Protein AF-A0A2W6RHT9-F1 (afdb_monomer_lite)

Foldseek 3Di:
DPDCWDDDPNDIHNAQQVVLCVVPVDGDDRCVSVVVPVPPD

pLDDT: mean 84.31, std 14.42, range [45.97, 94.94]

Sequence (41 aa):
MIDGGYVWNGQTFTSLSPIARQITGSRWNGPRFFGLRDEVT

Radius of gyration: 10.99 Å; chains: 1; bounding box: 21×26×29 Å

Structure (mmCIF, N/CA/C/O backbone):
data_AF-A0A2W6RHT9-F1
#
_entry.id   AF-A0A2W6RHT9-F1
#
loop_
_atom_site.group_PDB
_atom_site.id
_atom_site.type_symbol
_atom_site.label_atom_id
_atom_site.label_alt_id
_atom_site.label_comp_id
_atom_site.label_asym_id
_atom_site.label_entity_id
_atom_site.label_seq_id
_atom_site.pdbx_PDB_ins_code
_atom_site.Cartn_x
_atom_site.Cartn_y
_atom_site.Cartn_z
_atom_site.occupancy
_atom_site.B_iso_or_equiv
_atom_site.auth_seq_id
_atom_site.auth_comp_id
_atom_site.auth_asym_id
_atom_site.auth_atom_id
_atom_site.pdbx_PDB_model_num
ATOM 1 N N . MET A 1 1 ? -4.970 14.051 -14.491 1.00 48.31 1 MET A N 1
ATOM 2 C CA . MET A 1 1 ? -3.952 13.114 -15.007 1.00 48.31 1 MET A CA 1
ATOM 3 C C . MET A 1 1 ? -3.073 12.719 -13.835 1.00 48.31 1 MET A C 1
ATOM 5 O O . MET A 1 1 ? -2.522 13.610 -13.206 1.00 48.31 1 MET A O 1
ATOM 9 N N . ILE A 1 2 ? -3.021 11.437 -13.470 1.00 55.72 2 ILE A N 1
ATOM 10 C CA . ILE A 1 2 ? -2.020 10.944 -12.512 1.00 55.72 2 ILE A CA 1
ATOM 11 C C . ILE A 1 2 ? -0.753 10.639 -13.307 1.00 55.72 2 ILE A C 1
ATOM 13 O O . ILE A 1 2 ? -0.583 9.552 -13.845 1.00 55.72 2 ILE A O 1
ATOM 17 N N . ASP A 1 3 ? 0.088 11.653 -13.461 1.00 57.78 3 ASP A N 1
ATOM 18 C CA . ASP A 1 3 ? 1.387 11.517 -14.111 1.00 57.78 3 ASP A CA 1
ATOM 19 C C . ASP A 1 3 ? 2.281 10.632 -13.219 1.00 57.78 3 ASP A C 1
ATOM 21 O O . ASP A 1 3 ? 2.694 11.038 -12.134 1.00 57.78 3 ASP A O 1
ATOM 25 N N . GLY A 1 4 ? 2.458 9.361 -13.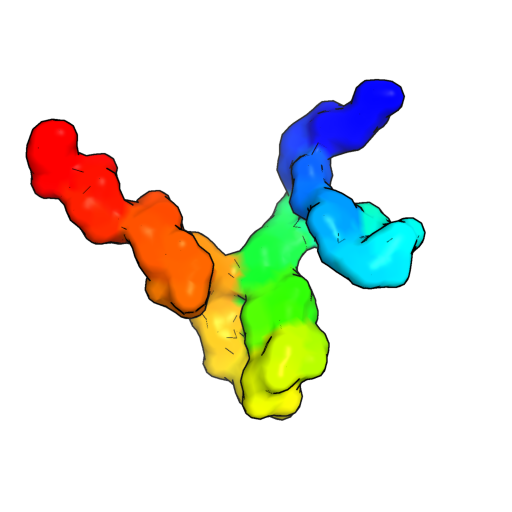595 1.00 71.19 4 GLY A N 1
ATOM 26 C CA . GLY A 1 4 ? 3.398 8.431 -12.949 1.00 71.19 4 GLY A CA 1
ATOM 27 C C . GLY A 1 4 ? 3.010 7.840 -11.580 1.00 71.19 4 GLY A C 1
ATOM 28 O O . GLY A 1 4 ? 3.854 7.209 -10.945 1.00 71.19 4 GLY A O 1
ATOM 29 N N . GLY A 1 5 ? 1.771 8.016 -11.106 1.00 84.69 5 GLY A N 1
ATOM 30 C CA . GLY A 1 5 ? 1.290 7.482 -9.818 1.00 84.69 5 GLY A CA 1
ATOM 31 C C . GLY A 1 5 ? 0.375 6.252 -9.933 1.00 84.69 5 GLY A C 1
ATOM 32 O O . GLY A 1 5 ? -0.187 5.976 -10.988 1.00 84.69 5 GLY A O 1
ATOM 33 N N . TYR A 1 6 ? 0.174 5.539 -8.822 1.00 88.62 6 TYR A N 1
ATOM 34 C CA . TYR A 1 6 ? -0.745 4.398 -8.696 1.00 88.62 6 TYR A CA 1
ATOM 35 C C . TYR A 1 6 ? -1.959 4.786 -7.850 1.00 88.62 6 TYR A C 1
ATOM 37 O O . TYR A 1 6 ? -1.796 5.442 -6.827 1.00 88.62 6 TYR A O 1
ATOM 45 N N . VAL A 1 7 ? -3.168 4.363 -8.221 1.00 91.44 7 VAL A N 1
ATOM 46 C CA . VAL A 1 7 ? -4.378 4.596 -7.411 1.00 91.44 7 VAL A CA 1
ATOM 47 C C . VAL A 1 7 ? -4.852 3.287 -6.798 1.00 91.44 7 VAL A C 1
ATOM 49 O O . VAL A 1 7 ? -5.041 2.300 -7.504 1.00 91.44 7 VAL A O 1
ATOM 52 N N . TRP A 1 8 ? -5.068 3.286 -5.484 1.00 90.12 8 TRP A N 1
ATOM 53 C CA . TRP A 1 8 ? -5.613 2.151 -4.746 1.00 90.12 8 TRP A CA 1
ATOM 54 C C . TRP A 1 8 ? -6.565 2.637 -3.654 1.00 90.12 8 TRP A C 1
ATOM 56 O O . TRP A 1 8 ? -6.251 3.568 -2.919 1.00 90.12 8 TRP A O 1
ATOM 66 N N . ASN A 1 9 ? -7.751 2.029 -3.569 1.00 91.50 9 ASN A N 1
ATOM 67 C CA . ASN A 1 9 ? -8.795 2.382 -2.598 1.00 91.50 9 ASN A CA 1
ATOM 68 C C . ASN A 1 9 ? -9.120 3.895 -2.530 1.00 91.50 9 ASN A C 1
ATOM 70 O O . ASN A 1 9 ? -9.274 4.470 -1.455 1.00 91.50 9 ASN A O 1
ATOM 74 N N . GLY A 1 10 ? -9.152 4.568 -3.687 1.00 91.19 10 GLY A N 1
ATOM 75 C CA . GLY A 1 10 ? -9.404 6.013 -3.778 1.00 91.19 10 GLY A CA 1
ATOM 76 C C . GLY A 1 10 ? -8.235 6.912 -3.349 1.00 91.19 10 GLY A C 1
ATOM 77 O O . GLY A 1 10 ? -8.381 8.131 -3.356 1.00 91.19 10 GLY A O 1
ATOM 78 N N . GLN A 1 11 ? -7.077 6.343 -3.003 1.00 90.75 11 GLN A N 1
ATOM 79 C CA . GLN A 1 11 ? -5.859 7.074 -2.651 1.00 90.75 11 GLN A CA 1
ATOM 80 C C . GLN A 1 11 ? -4.807 6.962 -3.757 1.00 90.75 11 GLN A C 1
ATOM 82 O O . GLN A 1 11 ? -4.659 5.912 -4.383 1.00 90.75 11 GLN A O 1
ATOM 87 N N . THR A 1 12 ? -4.047 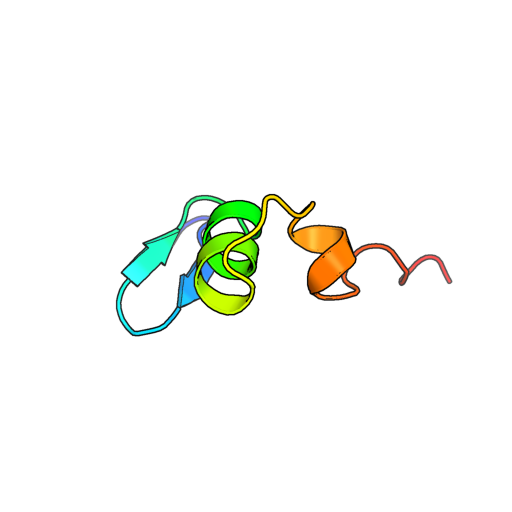8.036 -3.974 1.00 91.25 12 THR A N 1
ATOM 88 C CA . THR A 1 12 ? -2.934 8.067 -4.932 1.00 91.25 12 THR A CA 1
ATOM 89 C C . THR A 1 12 ? -1.608 7.818 -4.219 1.00 91.25 12 THR A C 1
ATOM 91 O O . THR A 1 12 ? -1.312 8.431 -3.194 1.00 91.25 12 THR A O 1
ATOM 94 N N . PHE A 1 13 ? -0.782 6.954 -4.798 1.00 90.88 13 PHE A N 1
ATOM 95 C CA . PHE A 1 13 ? 0.521 6.539 -4.300 1.00 90.88 13 PHE A CA 1
ATOM 96 C C . PHE A 1 13 ? 1.605 6.818 -5.336 1.00 90.88 13 PHE A C 1
ATOM 98 O O . PHE A 1 13 ? 1.424 6.602 -6.531 1.00 90.88 13 PHE A O 1
ATOM 105 N N . THR A 1 14 ? 2.777 7.233 -4.866 1.00 90.56 14 THR A N 1
ATOM 106 C CA . THR A 1 14 ? 3.954 7.482 -5.716 1.00 90.56 14 THR A CA 1
ATOM 107 C C . THR A 1 14 ? 4.700 6.200 -6.101 1.00 90.56 14 THR A C 1
ATOM 109 O O . THR A 1 14 ? 5.621 6.237 -6.907 1.00 90.56 14 THR A O 1
ATOM 112 N N . SER A 1 15 ? 4.342 5.051 -5.512 1.00 90.88 15 SER A N 1
ATOM 113 C CA . SER A 1 15 ? 4.907 3.737 -5.839 1.00 90.88 15 SER A CA 1
ATOM 114 C C . SER A 1 15 ? 4.002 2.597 -5.357 1.00 90.88 15 SER A C 1
ATOM 116 O O . SER A 1 15 ? 3.061 2.810 -4.595 1.00 90.88 15 SER A O 1
ATOM 118 N N . LEU A 1 16 ? 4.322 1.366 -5.765 1.00 92.56 16 LEU A N 1
ATOM 119 C CA . LEU A 1 16 ? 3.591 0.152 -5.384 1.00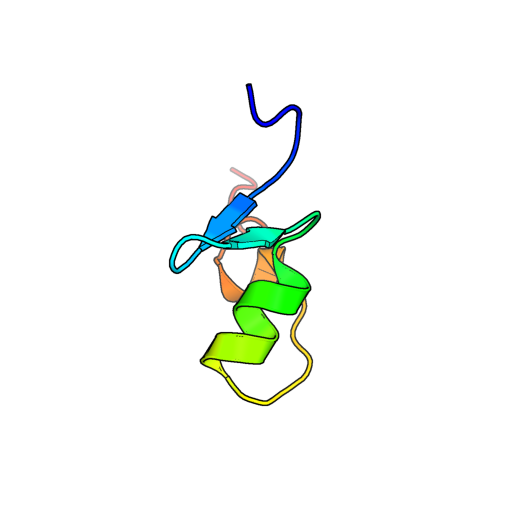 92.56 16 LEU A CA 1
ATOM 120 C C . LEU A 1 16 ? 3.918 -0.366 -3.976 1.00 92.56 16 LEU A C 1
ATOM 122 O O . LEU A 1 16 ? 3.133 -1.105 -3.390 1.00 92.56 16 LEU A O 1
ATOM 126 N N . SER A 1 17 ? 5.076 -0.016 -3.414 1.00 93.88 17 SER A N 1
ATOM 127 C CA . SER A 1 17 ? 5.504 -0.542 -2.108 1.00 93.88 17 SER A CA 1
ATOM 128 C C . SER A 1 17 ? 4.586 -0.112 -0.946 1.00 93.88 17 SER A C 1
ATOM 130 O O . SER A 1 17 ? 4.265 -0.958 -0.110 1.00 93.88 17 SER A O 1
ATOM 132 N N . PRO A 1 18 ? 4.110 1.150 -0.868 1.00 94.19 18 PRO A N 1
ATOM 133 C CA . PRO A 1 18 ? 3.095 1.559 0.105 1.00 94.19 18 PRO A CA 1
ATOM 134 C C . PRO A 1 18 ? 1.782 0.781 -0.021 1.00 94.19 18 PRO A C 1
ATOM 136 O O . PRO A 1 18 ? 1.214 0.399 0.999 1.00 94.19 18 PRO A O 1
ATOM 139 N N . ILE A 1 19 ? 1.345 0.494 -1.252 1.00 94.06 19 ILE A N 1
ATOM 140 C CA . ILE A 1 19 ? 0.125 -0.280 -1.516 1.00 94.06 19 ILE A CA 1
ATOM 141 C C . ILE A 1 19 ? 0.313 -1.723 -1.026 1.00 94.06 19 ILE A C 1
ATOM 143 O O . ILE A 1 19 ? -0.495 -2.230 -0.252 1.00 94.06 19 ILE A O 1
ATOM 147 N N . ALA A 1 20 ? 1.433 -2.362 -1.382 1.00 94.94 20 ALA A N 1
ATOM 148 C CA . ALA A 1 20 ? 1.767 -3.708 -0.912 1.00 94.94 20 ALA A CA 1
ATOM 149 C C . ALA A 1 20 ? 1.820 -3.785 0.625 1.00 94.94 20 ALA A C 1
ATOM 151 O O . ALA A 1 20 ? 1.357 -4.755 1.227 1.00 94.94 20 ALA A O 1
ATOM 152 N N . ARG A 1 21 ? 2.332 -2.737 1.282 1.00 94.69 21 ARG A N 1
ATOM 153 C CA . ARG A 1 21 ? 2.347 -2.638 2.745 1.00 94.69 21 ARG A CA 1
ATOM 154 C C . ARG A 1 21 ? 0.951 -2.485 3.347 1.00 94.69 21 ARG A C 1
ATOM 156 O O . ARG A 1 21 ? 0.705 -3.079 4.391 1.00 94.69 21 ARG A O 1
ATOM 163 N N . GLN A 1 22 ? 0.057 -1.712 2.732 1.00 94.31 22 GLN A N 1
ATOM 164 C CA . GLN A 1 22 ? -1.326 -1.589 3.209 1.00 94.31 22 GLN A CA 1
ATOM 165 C C . GLN A 1 22 ? -2.093 -2.912 3.092 1.00 94.31 22 GLN A C 1
ATOM 167 O O . GLN A 1 22 ? -2.873 -3.229 3.982 1.00 94.31 22 GLN A O 1
ATOM 172 N N . ILE A 1 23 ? -1.824 -3.707 2.052 1.00 93.12 23 ILE A N 1
ATOM 173 C CA . ILE A 1 23 ? -2.451 -5.024 1.862 1.00 93.12 23 ILE A CA 1
ATOM 174 C C . ILE A 1 23 ? -1.910 -6.060 2.858 1.00 93.12 23 ILE A C 1
ATOM 176 O O . ILE A 1 23 ? -2.671 -6.830 3.432 1.00 93.12 23 ILE A O 1
ATOM 180 N N . THR A 1 24 ? -0.590 -6.103 3.055 1.00 93.88 24 THR A N 1
ATOM 181 C CA . THR A 1 24 ? 0.077 -7.200 3.789 1.00 93.88 24 THR A CA 1
ATOM 182 C C . THR A 1 24 ? 0.432 -6.876 5.242 1.00 93.88 24 THR A C 1
ATOM 184 O O . THR A 1 24 ? 0.876 -7.756 5.976 1.00 93.88 24 THR A O 1
ATOM 187 N N . GLY A 1 25 ? 0.353 -5.608 5.652 1.00 94.75 25 GLY A N 1
ATOM 188 C CA . GLY A 1 25 ? 0.839 -5.128 6.951 1.00 94.75 25 GLY A CA 1
ATOM 189 C C . GLY A 1 25 ? 2.370 -5.116 7.105 1.00 94.75 25 GLY A C 1
ATOM 190 O O . 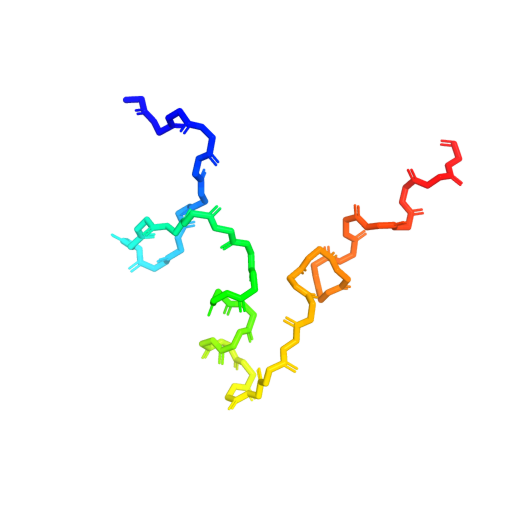GLY A 1 25 ? 2.881 -4.592 8.094 1.00 94.75 25 GLY A O 1
ATOM 191 N N . SER A 1 26 ? 3.121 -5.635 6.128 1.00 94.19 26 SER A N 1
ATOM 192 C CA . SER A 1 26 ? 4.582 -5.795 6.175 1.00 94.19 26 SER A CA 1
ATOM 193 C C . SER A 1 26 ? 5.279 -5.026 5.051 1.00 94.19 26 SER A C 1
ATOM 195 O O . SER A 1 26 ? 4.674 -4.670 4.041 1.00 94.19 26 SER A O 1
ATOM 197 N N . ARG A 1 27 ? 6.576 -4.728 5.203 1.00 92.00 27 ARG A N 1
ATOM 198 C CA . ARG A 1 27 ? 7.346 -4.062 4.137 1.00 92.00 27 ARG A CA 1
ATOM 199 C C . ARG A 1 27 ? 7.638 -5.052 3.007 1.00 92.00 27 ARG A C 1
ATOM 201 O O . ARG A 1 27 ? 8.387 -6.000 3.209 1.00 92.00 27 ARG A O 1
ATOM 208 N N . TRP A 1 28 ? 7.108 -4.773 1.818 1.00 91.75 28 TRP A N 1
ATOM 209 C CA . TRP A 1 28 ? 7.372 -5.528 0.592 1.00 91.75 28 TRP A CA 1
ATOM 210 C C . TRP A 1 28 ? 7.932 -4.631 -0.513 1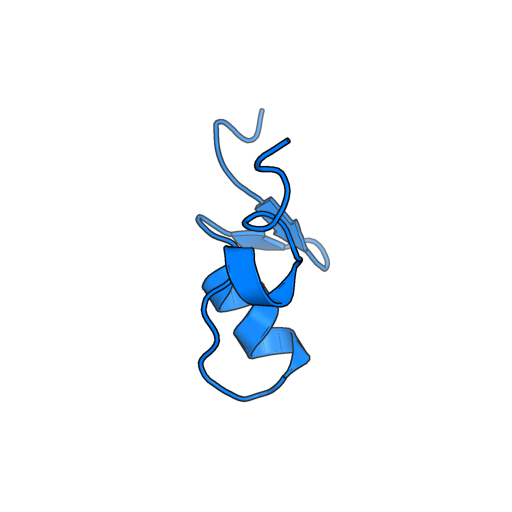.00 91.75 28 TRP A C 1
ATOM 212 O O . TRP A 1 28 ? 7.627 -3.440 -0.584 1.00 91.75 28 TRP A O 1
ATOM 222 N N . ASN A 1 29 ? 8.735 -5.215 -1.406 1.00 91.00 29 ASN A N 1
ATOM 223 C CA . ASN A 1 29 ? 9.059 -4.584 -2.683 1.00 91.00 29 ASN A CA 1
ATOM 224 C C . ASN A 1 29 ? 7.793 -4.595 -3.552 1.00 91.00 29 ASN A C 1
ATOM 226 O O . ASN A 1 29 ? 7.353 -5.669 -3.956 1.00 91.00 29 ASN A O 1
ATOM 230 N N . GLY A 1 30 ? 7.219 -3.419 -3.818 1.00 91.62 30 GLY A N 1
ATOM 231 C CA . GLY A 1 30 ? 5.961 -3.280 -4.552 1.00 91.62 30 GLY A CA 1
ATOM 232 C C . GLY A 1 30 ? 5.949 -4.030 -5.886 1.00 91.62 30 GLY A C 1
ATOM 233 O O . GLY A 1 30 ? 5.134 -4.932 -6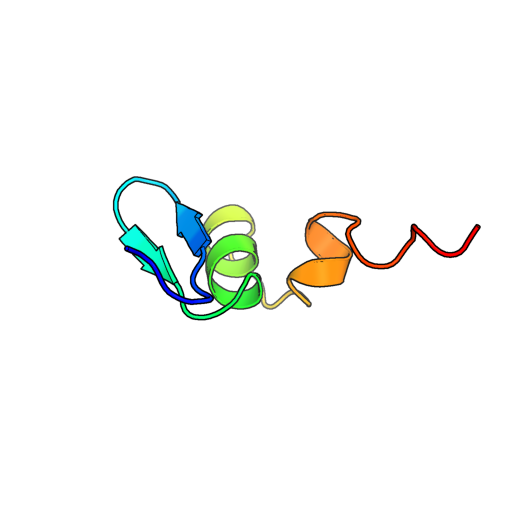.037 1.00 91.62 30 GLY A O 1
ATOM 234 N N . PRO A 1 31 ? 6.879 -3.749 -6.817 1.00 91.50 31 PRO A N 1
ATOM 235 C CA . PRO A 1 31 ? 6.920 -4.448 -8.100 1.00 91.50 31 PRO A CA 1
ATOM 236 C C . PRO A 1 31 ? 6.959 -5.977 -7.973 1.00 91.50 31 PRO A C 1
ATOM 238 O O . PRO A 1 31 ? 6.233 -6.657 -8.684 1.00 91.50 31 PRO A O 1
ATOM 241 N N . ARG A 1 32 ? 7.739 -6.525 -7.029 1.00 90.19 32 ARG A N 1
ATOM 242 C CA . ARG A 1 32 ? 7.788 -7.975 -6.775 1.00 90.19 32 ARG A CA 1
ATOM 243 C C . ARG A 1 32 ? 6.467 -8.520 -6.228 1.00 90.19 32 ARG A C 1
ATOM 245 O O . ARG A 1 32 ? 6.033 -9.579 -6.654 1.00 90.19 32 ARG A O 1
ATOM 252 N N . PHE A 1 33 ? 5.840 -7.816 -5.286 1.00 90.81 33 PHE A N 1
ATOM 253 C CA . PHE A 1 33 ? 4.556 -8.226 -4.709 1.00 90.81 33 PHE A CA 1
ATOM 254 C C . PHE A 1 33 ? 3.445 -8.293 -5.767 1.00 90.81 33 PHE A C 1
ATOM 256 O O . PHE A 1 33 ? 2.611 -9.188 -5.721 1.00 90.81 33 PHE A O 1
ATOM 263 N N . PHE A 1 34 ? 3.470 -7.378 -6.739 1.00 91.00 34 PHE A N 1
ATOM 264 C CA . PHE A 1 34 ? 2.517 -7.344 -7.851 1.00 91.00 34 PHE A CA 1
ATOM 265 C C . PHE A 1 34 ? 2.975 -8.128 -9.094 1.00 91.00 34 PHE A C 1
ATOM 267 O O . PHE A 1 34 ? 2.331 -8.025 -10.131 1.00 91.00 34 PHE A O 1
ATOM 274 N N . GLY A 1 35 ? 4.079 -8.881 -9.028 1.00 89.06 35 GLY A N 1
ATOM 275 C CA . GLY A 1 35 ? 4.568 -9.687 -10.156 1.00 89.06 35 GLY A CA 1
ATOM 276 C C . GLY A 1 35 ? 5.100 -8.889 -11.356 1.00 89.06 35 GLY A C 1
ATOM 277 O O . GLY A 1 35 ? 5.362 -9.460 -12.403 1.00 89.06 35 GLY A O 1
ATOM 278 N N . LEU A 1 36 ? 5.327 -7.579 -11.220 1.00 85.75 36 LEU A N 1
ATOM 279 C CA . LEU A 1 36 ? 5.748 -6.688 -12.316 1.00 85.75 36 LEU A CA 1
ATOM 280 C C . LEU A 1 36 ? 7.253 -6.739 -12.625 1.00 85.75 36 LEU A C 1
ATOM 282 O O . LEU A 1 36 ? 7.783 -5.871 -13.312 1.00 85.75 36 LEU A O 1
ATOM 286 N N . ARG A 1 37 ? 7.978 -7.692 -12.039 1.00 70.75 37 ARG A N 1
ATOM 287 C CA . ARG A 1 37 ? 9.418 -7.895 -12.268 1.00 70.75 37 ARG A CA 1
ATOM 288 C C . ARG A 1 37 ? 9.741 -9.201 -12.985 1.00 70.75 37 ARG A C 1
ATOM 290 O O . ARG A 1 37 ? 10.901 -9.382 -13.332 1.00 70.75 37 ARG A O 1
ATOM 297 N N . ASP A 1 38 ? 8.746 -10.054 -13.221 1.00 62.97 38 ASP A N 1
ATOM 298 C CA . ASP A 1 38 ? 8.947 -11.347 -13.882 1.00 62.97 38 ASP A CA 1
ATOM 299 C C . ASP A 1 38 ? 8.611 -11.320 -15.381 1.00 62.97 38 ASP A C 1
ATOM 301 O O . ASP A 1 38 ? 8.776 -12.327 -16.062 1.00 62.97 38 ASP A O 1
ATOM 305 N N . GLU A 1 39 ? 8.236 -10.164 -15.939 1.00 58.28 39 GLU A N 1
ATOM 306 C CA . GLU A 1 39 ? 8.156 -9.986 -17.394 1.00 58.28 39 GLU A CA 1
ATOM 307 C C . GLU A 1 39 ? 9.546 -9.635 -17.956 1.00 58.28 39 GLU A C 1
ATOM 309 O O . GLU A 1 39 ? 9.830 -8.526 -18.404 1.00 58.28 39 GLU A O 1
ATOM 314 N N . VAL A 1 40 ? 10.462 -10.598 -17.849 1.00 54.81 40 VAL A N 1
ATOM 315 C CA . VAL A 1 40 ? 11.646 -10.687 -18.709 1.00 54.81 40 VAL A CA 1
ATOM 316 C C . VAL A 1 40 ? 11.460 -11.938 -19.556 1.00 54.81 40 VAL A C 1
ATOM 318 O O . VAL A 1 40 ? 11.976 -13.007 -19.234 1.00 54.81 40 VAL A O 1
ATOM 321 N N . THR A 1 41 ? 10.663 -11.826 -20.614 1.00 45.97 41 THR A N 1
ATOM 322 C CA . THR A 1 41 ? 10.719 -12.684 -21.807 1.00 45.97 41 THR A CA 1
ATOM 323 C C . THR A 1 41 ? 10.220 -11.878 -22.993 1.00 45.97 41 THR A C 1
ATOM 325 O O . THR A 1 41 ? 9.160 -11.234 -22.850 1.00 45.97 41 THR A O 1
#

Secondary structure (DSSP, 8-state):
--SS-EEETTEEESSHHHHHHHHHSS---HHHHTTTT----